Protein AF-A0A0A0D2D8-F1 (afdb_monomer_lite)

Sequence (91 aa):
LGLPKRSLVRRFKAETGLSFVQWRHHARLIRAAALLGDGASVTEAALAVGYDSISAFITRFRAGFGVTPGRFAPGPSCAANKAGRDPGSAR

Radius of gyration: 17.31 Å; chains: 1; bounding box: 38×38×52 Å

Foldseek 3Di:
DDDDPVVCQVVVCVVPVDGPVVVLLLVLLVQLLVCLQVQDDLVCSCVVSPHPDSVVSQVSNCVNPVDGSVVSRDPRPVDDPPDDPDPDDDD

InterPro domains:
  IPR009057 Homedomain-like superfamily [SSF46689] (28-73)
  IPR018060 AraC-like, DNA binding HTH domain [PF12833] (1-72)
  IPR018060 AraC-like, DNA binding HTH domain [PS01124] (1-75)
  IPR018060 AraC-like, DNA binding HTH domain [SM00342] (1-73)
  IPR018062 HTH domain AraC-type, conserved site [PS00041] (28-69)
  IPR020449 Transcription regulator HTH, AraC- type, HTH domain [PR00032] (42-57)
  IPR020449 Transcription regulator HTH, AraC- type, HTH domain [PR00032] (57-73)

Secondary structure (DSSP, 8-state):
----HHHHHHHHHHHHSS-HHHHHHHHHHHHHHHHHHTT--HHHHHHHTT-S-HHHHHHHHHHHHSS-HHHHSPTT-S----S--------

Organism: NCBI:txid1398085

Structure (mmCIF, N/CA/C/O backbone):
data_AF-A0A0A0D2D8-F1
#
_entry.id   AF-A0A0A0D2D8-F1
#
loop_
_atom_site.group_PDB
_atom_site.id
_atom_site.type_symbol
_atom_site.label_atom_id
_atom_site.label_alt_id
_atom_site.label_comp_id
_atom_site.label_asym_id
_atom_site.label_entity_id
_atom_site.label_seq_id
_atom_site.pdbx_PDB_ins_code
_atom_site.Cartn_x
_atom_site.Cartn_y
_atom_site.Cartn_z
_atom_site.occupancy
_atom_site.B_iso_or_equiv
_atom_site.auth_seq_id
_atom_site.auth_comp_id
_atom_site.auth_asym_id
_atom_site.auth_atom_id
_atom_site.pdbx_PDB_model_num
ATOM 1 N N . LEU A 1 1 ? 4.613 -14.650 -23.070 1.00 53.19 1 LEU A N 1
ATOM 2 C CA . LEU A 1 1 ? 5.276 -13.337 -23.273 1.00 53.19 1 LEU A CA 1
ATOM 3 C C . LEU A 1 1 ? 6.787 -13.524 -23.115 1.00 53.19 1 LEU A C 1
ATOM 5 O O . LEU A 1 1 ? 7.258 -13.650 -21.994 1.00 53.19 1 LEU A O 1
ATOM 9 N N . GLY A 1 2 ? 7.529 -13.656 -24.218 1.00 59.22 2 GLY A N 1
ATOM 10 C CA . GLY A 1 2 ? 8.946 -14.056 -24.225 1.00 59.22 2 GLY A CA 1
ATOM 11 C C . GLY A 1 2 ? 9.914 -12.897 -24.474 1.00 59.22 2 GLY A C 1
ATOM 12 O O . GLY A 1 2 ? 10.602 -12.891 -25.487 1.00 59.22 2 GLY A O 1
ATOM 13 N N . LEU A 1 3 ? 9.959 -11.900 -23.585 1.00 68.25 3 LEU A N 1
ATOM 14 C CA . LEU A 1 3 ? 10.968 -10.834 -23.645 1.00 68.25 3 LEU A CA 1
ATOM 15 C C . LEU A 1 3 ? 12.052 -11.066 -22.581 1.00 68.25 3 LEU A C 1
ATOM 17 O O . LEU A 1 3 ? 11.718 -11.328 -21.424 1.00 68.25 3 LEU A O 1
ATOM 21 N N . PRO A 1 4 ? 13.348 -10.917 -22.916 1.00 78.00 4 PRO A N 1
ATOM 22 C CA . PRO A 1 4 ? 14.408 -10.974 -21.917 1.00 78.00 4 PRO A CA 1
ATOM 23 C C . PRO A 1 4 ? 14.237 -9.833 -20.898 1.00 78.00 4 PRO A C 1
ATOM 25 O O . PRO A 1 4 ? 13.928 -8.699 -21.273 1.00 78.00 4 PRO A O 1
ATOM 28 N N . LYS A 1 5 ? 14.470 -10.115 -19.603 1.00 68.81 5 LYS A N 1
ATOM 29 C CA . LYS A 1 5 ? 14.241 -9.191 -18.463 1.00 68.81 5 LYS A CA 1
ATOM 30 C C . LYS A 1 5 ? 14.727 -7.753 -18.712 1.00 68.81 5 LYS A C 1
ATOM 32 O O . LYS A 1 5 ? 14.033 -6.805 -18.360 1.00 68.81 5 LYS A O 1
ATOM 37 N N . ARG A 1 6 ? 15.893 -7.576 -19.347 1.00 74.44 6 ARG A N 1
ATOM 38 C CA . ARG A 1 6 ? 16.477 -6.255 -19.659 1.00 74.44 6 ARG A CA 1
ATOM 39 C C . ARG A 1 6 ? 15.642 -5.448 -20.662 1.00 74.44 6 ARG A C 1
ATOM 41 O O . ARG A 1 6 ? 15.457 -4.249 -20.472 1.00 74.44 6 ARG A O 1
ATOM 48 N N . SER A 1 7 ? 15.109 -6.102 -21.694 1.00 73.00 7 SER A N 1
ATOM 49 C CA . SER A 1 7 ? 14.248 -5.464 -22.698 1.00 73.00 7 SER A CA 1
ATOM 50 C C . SER A 1 7 ? 12.889 -5.093 -22.116 1.00 73.00 7 SER A C 1
ATOM 52 O O . SER A 1 7 ? 12.372 -4.023 -22.430 1.00 73.00 7 SER A O 1
ATOM 54 N N . LEU A 1 8 ? 12.354 -5.931 -21.222 1.00 69.38 8 LEU A N 1
ATOM 55 C CA . LEU A 1 8 ? 11.104 -5.654 -20.519 1.00 69.38 8 LEU A CA 1
ATOM 56 C C . LEU A 1 8 ? 11.237 -4.434 -19.600 1.00 69.38 8 LEU A C 1
ATOM 58 O O . LEU A 1 8 ? 10.425 -3.528 -19.695 1.00 69.38 8 LEU A O 1
ATOM 62 N N . VAL A 1 9 ? 12.285 -4.353 -18.774 1.00 75.94 9 VAL A N 1
ATOM 63 C CA . VAL A 1 9 ? 12.498 -3.205 -17.870 1.00 75.94 9 VAL A CA 1
ATOM 64 C C . VAL A 1 9 ? 12.678 -1.895 -18.643 1.00 75.94 9 VAL A C 1
ATOM 66 O O . VAL A 1 9 ? 12.130 -0.870 -18.241 1.00 75.94 9 VAL A O 1
ATOM 69 N N . ARG A 1 10 ? 13.412 -1.917 -19.764 1.00 73.38 10 ARG A N 1
ATOM 70 C CA . ARG A 1 10 ? 13.633 -0.719 -20.587 1.00 73.38 10 ARG A CA 1
ATOM 71 C C . ARG A 1 10 ? 12.355 -0.250 -21.279 1.00 73.38 10 ARG A C 1
ATOM 73 O O . ARG A 1 10 ? 12.066 0.939 -21.221 1.00 73.38 10 ARG A O 1
ATOM 80 N N . ARG A 1 11 ? 11.595 -1.159 -21.904 1.00 73.50 11 ARG A N 1
ATOM 81 C CA . ARG A 1 11 ? 10.302 -0.810 -22.522 1.00 73.50 11 ARG A CA 1
ATOM 82 C C . ARG A 1 11 ? 9.289 -0.356 -21.486 1.00 73.50 11 ARG A C 1
ATOM 84 O O . ARG A 1 11 ? 8.672 0.677 -21.675 1.00 73.50 11 ARG A O 1
ATOM 91 N N . PHE A 1 12 ? 9.207 -1.055 -20.359 1.00 73.44 12 PHE A N 1
ATOM 92 C CA . PHE A 1 12 ? 8.306 -0.693 -19.273 1.00 73.44 12 PHE A CA 1
ATOM 93 C C . PHE A 1 12 ? 8.568 0.733 -18.779 1.00 73.44 12 PHE A C 1
ATOM 95 O O . PHE A 1 12 ? 7.644 1.537 -18.688 1.00 73.44 12 PHE A O 1
ATOM 102 N N . LYS A 1 13 ? 9.841 1.077 -18.542 1.00 75.94 13 LYS A N 1
ATOM 103 C CA . LYS A 1 13 ? 10.238 2.437 -18.168 1.00 75.94 13 LYS A CA 1
ATOM 104 C C . LYS A 1 13 ? 9.978 3.454 -19.285 1.00 75.94 13 LYS A C 1
ATOM 106 O O . LYS A 1 13 ? 9.612 4.579 -18.978 1.00 75.94 13 LYS A O 1
ATOM 111 N N . ALA A 1 14 ? 10.161 3.080 -20.551 1.00 74.25 14 ALA A N 1
ATOM 112 C CA . ALA A 1 14 ? 9.880 3.959 -21.686 1.00 74.25 14 ALA A CA 1
ATOM 113 C C . ALA A 1 14 ? 8.376 4.247 -21.857 1.00 74.25 14 ALA A C 1
ATOM 115 O O . ALA A 1 14 ? 8.018 5.351 -22.242 1.00 74.25 14 ALA A O 1
ATOM 116 N N . GLU A 1 15 ? 7.510 3.282 -21.543 1.00 73.38 15 GLU A N 1
ATOM 117 C CA . GLU A 1 15 ? 6.055 3.397 -21.710 1.00 73.38 15 GLU A CA 1
ATOM 118 C C . GLU A 1 15 ? 5.358 4.023 -20.490 1.00 73.38 15 GLU A C 1
ATOM 120 O O . GLU A 1 15 ? 4.414 4.787 -20.654 1.00 73.38 15 GLU A O 1
ATOM 125 N N . THR A 1 16 ? 5.815 3.738 -19.263 1.00 73.56 16 THR A N 1
ATOM 126 C CA . THR A 1 16 ? 5.180 4.250 -18.025 1.00 73.56 16 THR A CA 1
ATOM 127 C C . THR A 1 16 ? 5.968 5.349 -17.317 1.00 73.56 16 THR A C 1
ATOM 129 O O . THR A 1 16 ? 5.475 5.925 -16.351 1.00 73.56 16 THR A O 1
ATOM 132 N N . GLY A 1 17 ? 7.214 5.618 -17.719 1.00 76.25 17 GLY A N 1
ATOM 133 C CA . GLY A 1 17 ? 8.110 6.560 -17.033 1.00 76.25 17 GLY A CA 1
ATOM 134 C C . GLY A 1 17 ? 8.612 6.083 -15.660 1.00 76.25 17 GLY A C 1
ATOM 135 O O . GLY A 1 17 ? 9.514 6.694 -15.087 1.00 76.25 17 GLY A O 1
ATOM 136 N N . LEU A 1 18 ? 8.083 4.971 -15.137 1.00 75.94 18 LEU A N 1
ATOM 137 C CA . LEU A 1 18 ? 8.397 4.422 -13.819 1.00 75.94 18 LEU A CA 1
ATOM 138 C C . LEU A 1 18 ? 9.294 3.188 -13.924 1.00 75.94 18 LEU A C 1
ATOM 140 O O . LEU A 1 18 ? 9.218 2.394 -14.862 1.00 75.94 18 LEU A O 1
ATOM 144 N N . SER A 1 19 ? 10.132 2.971 -12.909 1.00 82.25 19 SER A N 1
ATOM 145 C CA . SER A 1 19 ? 10.724 1.644 -12.726 1.00 82.25 19 SER A CA 1
ATOM 146 C C . SER A 1 19 ? 9.635 0.620 -12.390 1.00 82.25 19 SER A C 1
ATOM 148 O O . SER A 1 19 ? 8.634 0.939 -11.748 1.00 82.25 19 SER A O 1
ATOM 150 N N . PHE A 1 20 ? 9.862 -0.642 -12.756 1.00 77.38 20 PHE A N 1
ATOM 151 C CA . PHE A 1 20 ? 8.930 -1.734 -12.457 1.00 77.38 20 PHE A CA 1
ATOM 152 C C . PHE A 1 20 ? 8.603 -1.849 -10.958 1.00 77.38 20 PHE A C 1
ATOM 154 O O . PHE A 1 20 ? 7.470 -2.128 -10.576 1.00 77.38 20 PHE A O 1
ATOM 161 N N . VAL A 1 21 ? 9.590 -1.584 -10.096 1.00 83.94 21 VAL A N 1
ATOM 162 C CA . VAL A 1 21 ? 9.420 -1.594 -8.637 1.00 83.94 21 VAL A CA 1
ATOM 163 C C . VAL A 1 21 ? 8.491 -0.465 -8.190 1.00 83.94 21 VAL A C 1
ATOM 165 O O . VAL A 1 21 ? 7.541 -0.717 -7.453 1.00 83.94 21 VAL A O 1
ATOM 168 N N . GLN A 1 22 ? 8.712 0.763 -8.670 1.00 83.62 22 GLN A N 1
ATOM 169 C CA . GLN A 1 22 ? 7.842 1.905 -8.365 1.00 83.62 22 GLN A CA 1
ATOM 170 C C . GLN A 1 22 ? 6.415 1.674 -8.856 1.00 83.62 22 GLN A C 1
ATOM 172 O O . GLN A 1 22 ? 5.470 1.898 -8.103 1.00 83.62 22 GLN A O 1
ATOM 177 N N . TRP A 1 23 ? 6.255 1.165 -10.079 1.00 86.62 23 TRP A N 1
ATOM 178 C CA . TRP A 1 23 ? 4.941 0.814 -10.603 1.00 86.62 23 TRP A CA 1
ATOM 179 C C . TRP A 1 23 ? 4.256 -0.255 -9.753 1.00 86.62 23 TRP A C 1
ATOM 181 O O . TRP A 1 23 ? 3.098 -0.090 -9.387 1.00 86.62 23 TRP A O 1
ATOM 191 N N . ARG A 1 24 ? 4.971 -1.316 -9.358 1.00 88.75 24 ARG A N 1
ATOM 192 C CA . ARG A 1 24 ? 4.410 -2.358 -8.489 1.00 88.75 24 ARG A CA 1
ATOM 193 C C . ARG A 1 24 ? 3.974 -1.786 -7.140 1.00 88.75 24 ARG A C 1
ATOM 195 O O . ARG A 1 24 ? 2.928 -2.179 -6.632 1.00 88.75 24 ARG A O 1
ATOM 202 N N . HIS A 1 25 ? 4.740 -0.862 -6.558 1.00 89.12 25 HIS A N 1
ATOM 203 C CA . HIS A 1 25 ? 4.314 -0.160 -5.345 1.00 89.12 25 HIS A CA 1
ATOM 204 C C . HIS A 1 25 ? 3.032 0.639 -5.579 1.00 89.12 25 HIS A C 1
ATOM 206 O O . HIS A 1 25 ? 2.105 0.536 -4.782 1.00 89.12 25 HIS A O 1
ATOM 212 N N . HIS A 1 26 ? 2.952 1.376 -6.683 1.00 88.75 26 HIS A N 1
ATOM 213 C CA . HIS A 1 26 ? 1.772 2.161 -7.027 1.00 88.75 26 HIS A CA 1
ATOM 214 C C . HIS A 1 26 ? 0.534 1.273 -7.247 1.00 88.75 26 HIS A C 1
ATOM 216 O O . HIS A 1 26 ? -0.519 1.519 -6.666 1.00 88.75 26 HIS A O 1
ATOM 222 N N . ALA A 1 27 ? 0.680 0.166 -7.979 1.00 90.75 27 ALA A N 1
ATOM 223 C CA . ALA A 1 27 ? -0.386 -0.807 -8.208 1.00 90.75 27 ALA A CA 1
ATOM 224 C C . ALA A 1 27 ? -0.899 -1.438 -6.900 1.00 90.75 27 ALA A C 1
ATOM 226 O O . ALA A 1 27 ? -2.106 -1.593 -6.713 1.00 90.75 27 ALA A O 1
ATOM 227 N N . ARG A 1 28 ? 0.003 -1.757 -5.959 1.00 93.38 28 ARG A N 1
ATOM 228 C CA . ARG A 1 28 ? -0.376 -2.248 -4.622 1.00 93.38 28 ARG A CA 1
ATOM 229 C C . ARG A 1 28 ? -1.194 -1.214 -3.852 1.00 93.38 28 ARG A C 1
ATOM 231 O O . ARG A 1 28 ? -2.185 -1.571 -3.229 1.00 93.38 28 ARG A O 1
ATOM 238 N N . LEU A 1 29 ? -0.804 0.056 -3.911 1.00 92.94 29 LEU A N 1
ATOM 239 C CA . LEU A 1 29 ? -1.525 1.135 -3.240 1.00 92.94 29 LEU A CA 1
ATOM 240 C C . LEU A 1 29 ? -2.924 1.354 -3.837 1.00 92.94 29 LEU A C 1
ATOM 242 O O . LEU A 1 29 ? -3.879 1.487 -3.077 1.00 92.94 29 LEU A O 1
ATOM 246 N N . ILE A 1 30 ? -3.071 1.291 -5.165 1.00 94.12 30 ILE A N 1
ATOM 247 C CA . ILE A 1 30 ? -4.382 1.340 -5.838 1.00 94.12 30 ILE A CA 1
ATOM 248 C C . ILE A 1 30 ? -5.276 0.185 -5.377 1.00 94.12 30 ILE A C 1
ATOM 250 O O . ILE A 1 30 ? -6.437 0.401 -5.034 1.00 94.12 30 ILE A O 1
ATOM 254 N N . ARG A 1 31 ? -4.738 -1.040 -5.306 1.00 95.44 31 ARG A N 1
ATOM 255 C CA . ARG A 1 31 ? -5.504 -2.192 -4.808 1.00 95.44 31 ARG A CA 1
ATOM 256 C C . ARG A 1 31 ? -5.940 -2.001 -3.356 1.00 95.44 31 ARG A C 1
ATOM 258 O O . ARG A 1 31 ? -7.070 -2.343 -3.025 1.00 95.44 31 ARG A O 1
ATOM 265 N N . ALA A 1 32 ? -5.074 -1.448 -2.509 1.00 94.19 32 ALA A N 1
ATOM 266 C CA . ALA A 1 32 ? -5.416 -1.174 -1.119 1.00 94.19 32 ALA A CA 1
ATOM 267 C C . ALA A 1 32 ? -6.531 -0.125 -1.007 1.00 94.19 32 ALA A C 1
ATOM 269 O O . ALA A 1 32 ? -7.445 -0.301 -0.214 1.00 94.19 32 ALA A O 1
ATOM 270 N N . ALA A 1 33 ? -6.488 0.930 -1.826 1.00 93.38 33 ALA A N 1
ATOM 271 C CA . ALA A 1 33 ? -7.543 1.938 -1.876 1.00 93.38 33 ALA A CA 1
ATOM 272 C C . ALA A 1 33 ? -8.896 1.327 -2.277 1.00 93.38 33 ALA A C 1
ATOM 274 O O . ALA A 1 33 ? -9.894 1.603 -1.623 1.00 93.38 33 ALA A O 1
ATOM 275 N N . ALA A 1 34 ? -8.927 0.442 -3.278 1.00 93.69 34 ALA A N 1
ATOM 276 C CA . ALA A 1 34 ? -10.156 -0.264 -3.650 1.00 93.69 34 ALA A CA 1
ATOM 277 C C . ALA A 1 34 ? -10.734 -1.073 -2.473 1.00 93.69 34 ALA A C 1
ATOM 279 O O . ALA A 1 34 ? -11.902 -0.917 -2.145 1.00 93.69 34 ALA A O 1
ATOM 280 N N . LEU A 1 35 ? -9.895 -1.847 -1.774 1.00 92.31 35 LEU A N 1
ATOM 281 C CA . LEU A 1 35 ? -10.319 -2.626 -0.602 1.00 92.31 35 LEU A CA 1
ATOM 282 C C . LEU A 1 35 ? -10.875 -1.744 0.523 1.00 92.31 35 LEU A C 1
ATOM 284 O O . LEU A 1 35 ? -11.877 -2.092 1.139 1.00 92.31 35 LEU A O 1
ATOM 288 N N . LEU A 1 36 ? -10.239 -0.599 0.783 1.00 92.19 36 LEU A N 1
ATOM 289 C CA . LEU A 1 36 ? -10.735 0.367 1.764 1.00 92.19 36 LEU A CA 1
ATOM 290 C C . LEU A 1 36 ? -12.087 0.949 1.333 1.00 92.19 36 LEU A C 1
ATOM 292 O O . LEU A 1 36 ? -12.965 1.100 2.173 1.00 92.19 36 LEU A O 1
ATOM 296 N N . GLY A 1 37 ? -12.269 1.244 0.043 1.00 89.69 37 GLY A N 1
ATOM 297 C CA . GLY A 1 37 ? -13.549 1.693 -0.517 1.00 89.69 37 GLY A CA 1
ATOM 298 C C . GLY A 1 37 ? -14.665 0.653 -0.382 1.00 89.69 37 GLY A C 1
ATOM 299 O O . GLY A 1 37 ? -15.806 1.021 -0.116 1.00 89.69 37 GLY A O 1
ATOM 300 N N . ASP A 1 38 ? -14.314 -0.631 -0.466 1.00 90.38 38 ASP A N 1
ATOM 301 C CA . ASP A 1 38 ? -15.225 -1.764 -0.258 1.00 90.38 38 ASP A CA 1
ATOM 302 C C . ASP A 1 38 ? -15.536 -2.025 1.235 1.00 90.38 38 ASP A C 1
ATOM 304 O O . ASP A 1 38 ? -16.309 -2.924 1.563 1.00 90.38 38 ASP A O 1
ATOM 308 N N . GLY A 1 39 ? -14.955 -1.242 2.153 1.00 89.12 39 GLY A N 1
ATOM 309 C CA . GLY A 1 39 ? -15.199 -1.330 3.595 1.00 89.12 39 GLY A CA 1
ATOM 310 C C . GLY A 1 39 ? -14.226 -2.221 4.370 1.00 89.12 39 GLY A C 1
ATOM 311 O O . GLY A 1 39 ? -14.434 -2.434 5.563 1.00 89.12 39 GLY A O 1
ATOM 312 N N . ALA A 1 40 ? -13.157 -2.724 3.743 1.00 90.25 40 ALA A N 1
ATOM 313 C CA . ALA A 1 40 ? -12.124 -3.465 4.465 1.00 90.25 40 ALA A CA 1
ATOM 314 C C . ALA A 1 40 ? -11.423 -2.571 5.499 1.00 90.25 40 ALA A C 1
ATOM 316 O O . ALA A 1 40 ? -11.205 -1.374 5.282 1.00 90.25 40 ALA A O 1
ATOM 317 N N . SER A 1 41 ? -10.994 -3.163 6.613 1.00 92.25 41 SER A N 1
ATOM 318 C CA . SER A 1 41 ? -10.181 -2.448 7.593 1.00 92.25 41 SER A CA 1
ATOM 319 C C . SER A 1 41 ? -8.797 -2.101 7.031 1.00 92.25 41 SER A C 1
ATOM 321 O O . SER A 1 41 ? -8.266 -2.753 6.128 1.00 92.25 41 SER A O 1
ATOM 323 N N . VAL A 1 42 ? -8.153 -1.087 7.621 1.00 91.50 42 VAL A N 1
ATOM 324 C CA . VAL A 1 42 ? -6.776 -0.692 7.270 1.00 91.50 42 VAL A CA 1
ATOM 325 C C . VAL A 1 42 ? -5.800 -1.867 7.399 1.00 91.50 42 VAL A C 1
ATOM 327 O O . VAL A 1 42 ? -4.896 -2.009 6.575 1.00 91.50 42 VAL A O 1
ATOM 330 N N . THR A 1 43 ? -6.001 -2.722 8.403 1.00 93.25 43 THR A N 1
ATOM 331 C CA . THR A 1 43 ? -5.191 -3.921 8.640 1.00 93.25 43 THR A CA 1
ATOM 332 C C . THR A 1 43 ? -5.377 -4.953 7.531 1.00 93.25 43 THR A C 1
ATOM 334 O O . THR A 1 43 ? -4.392 -5.412 6.956 1.00 93.25 43 THR A O 1
ATOM 337 N N . GLU A 1 44 ? -6.623 -5.283 7.182 1.00 92.50 44 GLU A N 1
ATOM 338 C CA . GLU A 1 44 ? -6.927 -6.246 6.116 1.00 92.50 44 GLU A CA 1
ATOM 339 C C . GLU A 1 44 ? -6.409 -5.762 4.762 1.00 92.50 44 GLU A C 1
ATOM 341 O O . GLU A 1 44 ? -5.772 -6.528 4.040 1.00 92.50 44 GLU A O 1
ATOM 346 N N . ALA A 1 45 ? -6.600 -4.479 4.441 1.00 94.56 45 ALA A N 1
ATOM 347 C CA . ALA A 1 45 ? -6.091 -3.893 3.207 1.00 94.56 45 ALA A CA 1
ATOM 348 C C . ALA A 1 45 ? -4.556 -3.985 3.121 1.00 94.56 45 ALA A C 1
ATOM 350 O O . ALA A 1 45 ? -4.025 -4.366 2.076 1.00 94.56 45 ALA A O 1
ATOM 351 N N . ALA A 1 46 ? -3.838 -3.691 4.213 1.00 94.50 46 ALA A N 1
ATOM 352 C CA . ALA A 1 46 ? -2.377 -3.769 4.266 1.00 94.50 46 ALA A CA 1
ATOM 353 C C . ALA A 1 46 ? -1.858 -5.204 4.061 1.00 94.50 46 ALA A C 1
ATOM 355 O O . ALA A 1 46 ? -0.939 -5.423 3.264 1.00 94.50 46 ALA A O 1
ATOM 356 N N . LEU A 1 47 ? -2.472 -6.181 4.731 1.00 94.81 47 LEU A N 1
ATOM 357 C CA . LEU A 1 47 ? -2.104 -7.592 4.607 1.00 94.81 47 LEU A CA 1
ATOM 358 C C . LEU A 1 47 ? -2.438 -8.140 3.214 1.00 94.81 47 LEU A C 1
ATOM 360 O O . LEU A 1 47 ? -1.601 -8.792 2.593 1.00 94.81 47 LEU A O 1
ATOM 364 N N . ALA A 1 48 ? -3.610 -7.802 2.668 1.00 93.50 48 ALA A N 1
ATOM 365 C CA . ALA A 1 48 ? -4.054 -8.255 1.350 1.00 93.50 48 ALA A CA 1
ATOM 366 C C . ALA A 1 48 ? -3.154 -7.754 0.212 1.00 93.50 48 ALA A C 1
ATOM 368 O O . ALA A 1 48 ? -2.959 -8.448 -0.787 1.00 93.50 48 ALA A O 1
ATOM 369 N N . VAL A 1 49 ? -2.570 -6.560 0.354 1.00 94.44 49 VAL A N 1
ATOM 370 C CA . VAL A 1 49 ? -1.588 -6.057 -0.615 1.00 94.44 49 VAL A CA 1
ATOM 371 C C . VAL A 1 49 ? -0.157 -6.484 -0.292 1.00 94.44 49 VAL A C 1
ATOM 373 O O . VAL A 1 49 ? 0.740 -6.192 -1.082 1.00 94.44 49 VAL A O 1
ATOM 376 N N . GLY A 1 50 ? 0.066 -7.230 0.795 1.00 92.94 50 GLY A N 1
ATOM 377 C CA . GLY A 1 50 ? 1.326 -7.868 1.186 1.00 92.94 50 GLY A CA 1
ATOM 378 C C . GLY A 1 50 ? 2.347 -6.917 1.813 1.00 92.94 50 GLY A C 1
ATOM 379 O O . GLY A 1 50 ? 3.518 -6.937 1.423 1.00 92.94 50 GLY A O 1
ATOM 380 N N . TYR A 1 51 ? 1.890 -6.034 2.700 1.00 92.69 51 TYR A N 1
ATOM 381 C CA . TYR A 1 51 ? 2.753 -5.306 3.626 1.00 92.69 51 TYR A CA 1
ATOM 382 C C . TYR A 1 51 ? 2.825 -6.053 4.959 1.00 92.69 51 TYR A C 1
ATOM 384 O O . TYR A 1 51 ? 1.796 -6.307 5.573 1.00 92.69 51 TYR A O 1
ATOM 392 N N . ASP A 1 52 ? 4.041 -6.307 5.440 1.00 88.31 52 ASP A N 1
ATOM 393 C CA . ASP A 1 52 ? 4.269 -6.960 6.739 1.00 88.31 52 ASP A CA 1
ATOM 394 C C . ASP A 1 52 ? 4.100 -5.994 7.924 1.00 88.31 52 ASP A C 1
ATOM 396 O O . ASP A 1 52 ? 3.963 -6.403 9.073 1.00 88.31 52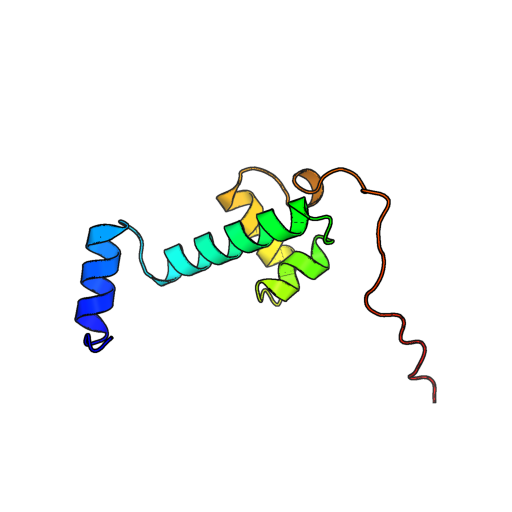 ASP A O 1
ATOM 400 N N . SER A 1 53 ? 4.110 -4.685 7.652 1.00 93.75 53 SER A N 1
ATOM 401 C CA . SER A 1 53 ? 3.950 -3.635 8.656 1.00 93.75 53 SER A CA 1
ATOM 402 C C . SER A 1 53 ? 2.879 -2.632 8.243 1.00 93.75 53 SER A C 1
ATOM 404 O O . SER A 1 53 ? 2.986 -1.969 7.204 1.00 93.75 53 SER A O 1
ATOM 406 N N . ILE A 1 54 ? 1.884 -2.458 9.117 1.00 92.81 54 ILE A N 1
ATOM 407 C CA . ILE A 1 54 ? 0.804 -1.475 8.956 1.00 92.81 54 ILE A CA 1
ATOM 408 C C . ILE A 1 54 ? 1.375 -0.049 8.922 1.00 92.81 54 ILE A C 1
ATOM 410 O O . ILE A 1 54 ? 0.977 0.757 8.085 1.00 92.81 54 ILE A O 1
ATOM 414 N N . SER A 1 55 ? 2.364 0.269 9.762 1.00 93.50 55 SER A N 1
ATOM 415 C CA . SER A 1 55 ? 2.997 1.597 9.791 1.00 93.50 55 SER A CA 1
ATOM 416 C C . SER A 1 55 ? 3.734 1.922 8.485 1.00 93.50 55 SER A C 1
ATOM 418 O O . SER A 1 55 ? 3.650 3.046 7.974 1.00 93.50 55 SER A O 1
ATOM 420 N N . ALA A 1 56 ? 4.416 0.931 7.897 1.00 93.12 56 ALA A N 1
ATOM 421 C CA . ALA A 1 56 ? 5.059 1.077 6.590 1.00 93.12 56 ALA A CA 1
ATOM 422 C C . ALA A 1 56 ? 4.026 1.276 5.468 1.00 93.12 56 ALA A C 1
ATOM 424 O O . ALA A 1 56 ? 4.223 2.114 4.581 1.00 93.12 56 ALA A O 1
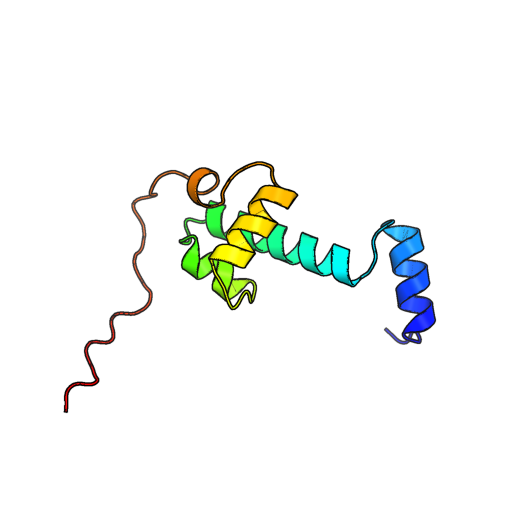ATOM 425 N N . PHE A 1 57 ? 2.906 0.551 5.536 1.00 94.12 57 PHE A N 1
ATOM 426 C CA . PHE A 1 57 ? 1.778 0.728 4.629 1.00 94.12 57 PHE A CA 1
ATOM 427 C C . PHE A 1 57 ? 1.181 2.136 4.732 1.00 94.12 57 PHE A C 1
ATOM 429 O O . PHE A 1 57 ? 1.111 2.823 3.718 1.00 94.12 57 PHE A O 1
ATOM 436 N N . ILE A 1 58 ? 0.836 2.612 5.935 1.00 94.12 58 ILE A N 1
ATOM 437 C CA . ILE A 1 58 ? 0.257 3.950 6.156 1.00 94.12 58 ILE A CA 1
ATOM 438 C C . ILE A 1 58 ? 1.175 5.040 5.599 1.00 94.12 58 ILE A C 1
ATOM 440 O O . ILE A 1 58 ? 0.711 5.958 4.922 1.00 94.12 58 ILE A O 1
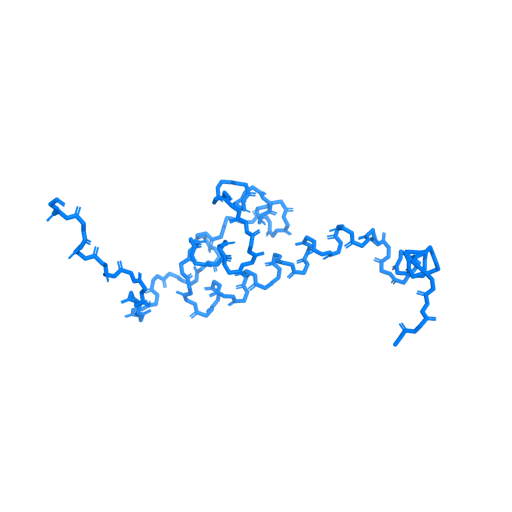ATOM 444 N N . THR A 1 59 ? 2.483 4.923 5.837 1.00 94.56 59 THR A N 1
ATOM 445 C CA . THR A 1 59 ? 3.475 5.882 5.333 1.00 94.56 59 THR A CA 1
ATOM 446 C C . THR A 1 59 ? 3.480 5.927 3.805 1.00 94.56 59 THR A C 1
ATOM 448 O O . THR A 1 59 ? 3.428 7.006 3.215 1.00 94.56 59 THR A O 1
ATOM 451 N N . ARG A 1 60 ? 3.491 4.758 3.149 1.00 92.38 60 ARG A N 1
ATOM 452 C CA . ARG A 1 60 ? 3.465 4.647 1.681 1.00 92.38 60 ARG A CA 1
ATOM 453 C C . ARG A 1 60 ? 2.135 5.090 1.084 1.00 92.38 60 ARG A C 1
ATOM 455 O O . ARG A 1 60 ? 2.141 5.767 0.062 1.00 92.38 60 ARG A O 1
ATOM 462 N N . PHE A 1 61 ? 1.026 4.749 1.726 1.00 94.12 61 PHE A N 1
ATOM 463 C CA . PHE A 1 61 ? -0.310 5.142 1.305 1.00 94.12 61 PHE A CA 1
ATOM 464 C C . PHE A 1 61 ? -0.464 6.661 1.360 1.00 94.12 61 PHE A C 1
ATOM 466 O O . PHE A 1 61 ? -0.848 7.270 0.367 1.00 94.12 61 PHE A O 1
ATOM 473 N N . ARG A 1 62 ? -0.047 7.292 2.464 1.00 94.50 62 ARG A N 1
ATOM 474 C CA . ARG A 1 62 ? -0.060 8.753 2.594 1.00 94.50 62 ARG A CA 1
ATOM 475 C C . ARG A 1 62 ? 0.856 9.436 1.582 1.00 94.50 62 ARG A C 1
ATOM 477 O O . ARG A 1 62 ? 0.474 10.456 1.027 1.00 94.50 62 ARG A O 1
ATOM 484 N N . ALA A 1 63 ? 2.032 8.873 1.309 1.00 91.69 63 ALA A N 1
ATOM 485 C CA . ALA A 1 63 ? 2.924 9.402 0.277 1.00 91.69 63 ALA A CA 1
ATOM 486 C C . ALA A 1 63 ? 2.330 9.291 -1.142 1.00 91.69 63 ALA A C 1
ATOM 488 O O . ALA A 1 63 ? 2.641 10.120 -1.988 1.00 91.69 63 ALA A O 1
ATOM 489 N N . GLY A 1 64 ? 1.496 8.278 -1.406 1.00 89.06 64 GLY A N 1
ATOM 490 C CA . GLY A 1 64 ? 0.855 8.070 -2.707 1.00 89.06 64 GLY A CA 1
ATOM 491 C C . GLY A 1 64 ? -0.447 8.852 -2.911 1.00 89.06 64 GLY A C 1
ATOM 492 O O . GLY A 1 64 ? -0.673 9.363 -4.001 1.00 89.06 64 GLY A O 1
ATOM 493 N N . PHE A 1 65 ? -1.289 8.954 -1.879 1.00 90.00 65 PHE A N 1
ATOM 494 C CA . PHE A 1 65 ? -2.646 9.518 -1.964 1.00 90.00 65 PHE A CA 1
ATOM 495 C C . PHE A 1 65 ? -2.832 10.835 -1.198 1.00 90.00 65 PHE A C 1
ATOM 497 O O . PHE A 1 65 ? -3.915 11.410 -1.218 1.00 90.00 65 PHE A O 1
ATOM 504 N N . GLY A 1 66 ? -1.822 11.302 -0.460 1.00 92.75 66 GLY A N 1
ATOM 505 C CA . GLY A 1 66 ? -1.891 12.525 0.351 1.00 92.75 66 GLY A CA 1
ATOM 506 C C . GLY A 1 66 ? -2.711 12.404 1.644 1.00 92.75 66 GLY A C 1
ATOM 507 O O . GLY A 1 66 ? -2.599 13.257 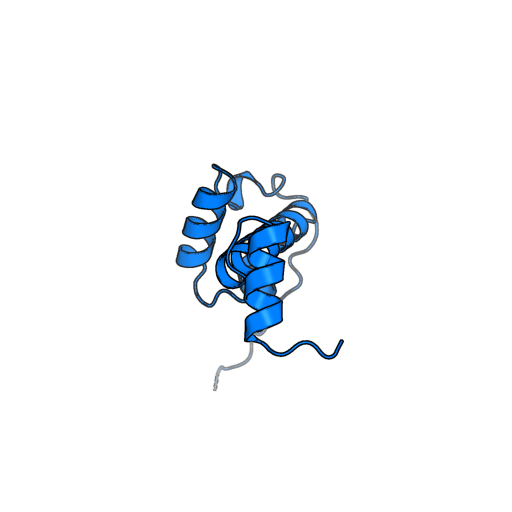2.522 1.00 92.75 66 GLY A O 1
ATOM 508 N N . VAL A 1 67 ? -3.487 11.331 1.813 1.00 92.00 67 VAL A N 1
ATOM 509 C CA . VAL A 1 67 ? -4.331 11.073 2.992 1.00 92.00 67 VAL A CA 1
ATOM 510 C C . VAL A 1 67 ? -3.987 9.740 3.648 1.00 92.00 67 VAL A C 1
ATOM 512 O O . VAL A 1 67 ? -3.398 8.855 3.031 1.00 92.00 67 VAL A O 1
ATOM 515 N N . THR A 1 68 ? -4.330 9.584 4.926 1.00 92.00 68 THR A N 1
ATOM 516 C CA . THR A 1 68 ? -4.177 8.302 5.622 1.00 92.00 68 THR A CA 1
ATOM 517 C C . THR A 1 68 ? -5.268 7.320 5.183 1.00 92.00 68 THR A C 1
ATOM 519 O O . THR A 1 68 ? -6.392 7.741 4.906 1.00 92.00 68 THR A O 1
ATOM 522 N N . PRO A 1 69 ? -4.988 6.005 5.165 1.00 89.12 69 PRO A N 1
ATOM 523 C CA . PRO A 1 69 ? -5.969 5.000 4.757 1.00 89.12 69 PRO A CA 1
ATOM 524 C C . PRO A 1 69 ? -7.217 4.991 5.653 1.00 89.12 69 PRO A C 1
A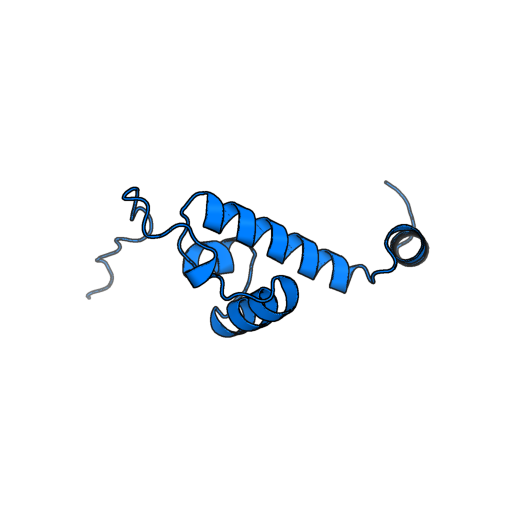TOM 526 O O . PRO A 1 69 ? -8.313 4.777 5.158 1.00 89.12 69 PRO A O 1
ATOM 529 N N . GLY A 1 70 ? -7.083 5.318 6.944 1.00 88.31 70 GLY A N 1
ATOM 530 C CA . GLY A 1 70 ? -8.232 5.443 7.851 1.00 88.31 70 GLY A CA 1
ATOM 531 C C . GLY A 1 70 ? -9.151 6.632 7.550 1.00 88.31 70 GLY A C 1
ATOM 532 O O . GLY A 1 70 ? -10.331 6.569 7.857 1.00 88.31 70 GLY A O 1
ATOM 533 N N . ARG A 1 71 ? -8.633 7.702 6.928 1.00 87.62 71 ARG A N 1
ATOM 534 C CA . ARG A 1 71 ? -9.452 8.818 6.423 1.00 87.62 71 ARG A CA 1
ATOM 535 C C . ARG A 1 71 ? -10.027 8.522 5.034 1.00 87.62 71 ARG A C 1
ATOM 537 O O . ARG A 1 71 ? -11.020 9.126 4.650 1.00 87.62 71 ARG A O 1
ATOM 544 N N . PHE A 1 72 ? -9.361 7.648 4.280 1.00 87.06 72 PHE A N 1
ATOM 545 C CA . PHE A 1 72 ? -9.791 7.211 2.954 1.00 87.06 72 PHE A CA 1
ATOM 546 C C . PHE A 1 72 ? -10.934 6.193 3.022 1.00 87.06 72 PHE A C 1
ATOM 548 O O . PHE A 1 72 ? -11.821 6.223 2.175 1.00 87.06 72 PHE A O 1
ATOM 555 N N . ALA A 1 73 ? -10.917 5.302 4.017 1.00 85.06 73 ALA A N 1
ATOM 556 C CA . ALA A 1 73 ? -12.011 4.373 4.250 1.00 85.06 73 ALA A CA 1
ATOM 557 C C . ALA A 1 73 ? -13.316 5.160 4.488 1.00 85.06 73 ALA A C 1
ATOM 559 O O . ALA A 1 73 ? -13.313 6.097 5.296 1.00 85.06 73 ALA A O 1
ATOM 560 N N . PRO A 1 74 ? -14.423 4.812 3.806 1.00 72.94 74 PRO A N 1
ATOM 561 C CA . PRO A 1 74 ? -15.722 5.366 4.141 1.00 72.94 74 PRO A CA 1
ATOM 562 C C . PRO A 1 74 ? -15.980 5.064 5.621 1.00 72.94 74 PRO A C 1
ATOM 564 O O . PRO A 1 74 ? -15.717 3.950 6.083 1.00 72.94 74 PRO A O 1
ATOM 567 N N . GLY A 1 75 ? -16.411 6.083 6.379 1.00 65.81 75 GLY A N 1
ATOM 568 C CA . GLY A 1 75 ? -16.696 5.954 7.814 1.00 65.81 75 GLY A CA 1
ATOM 569 C C . GLY A 1 75 ? -17.526 4.697 8.073 1.00 65.81 75 GLY A C 1
ATOM 570 O O . GLY A 1 75 ? -18.307 4.344 7.193 1.00 65.81 75 GLY A O 1
ATOM 571 N N . PRO A 1 76 ? -17.321 4.007 9.212 1.00 57.16 76 PRO A N 1
ATOM 572 C CA . PRO A 1 76 ? -17.610 2.585 9.388 1.00 57.16 76 PRO A CA 1
ATOM 573 C C . PRO A 1 76 ? -18.951 2.208 8.763 1.00 57.16 76 PRO A C 1
ATOM 575 O O . PRO A 1 76 ? -20.012 2.381 9.361 1.00 57.16 76 PRO A O 1
ATOM 578 N N . SER A 1 77 ? -18.885 1.716 7.525 1.00 52.66 77 SER A N 1
ATOM 579 C CA . SER A 1 77 ? -20.012 1.061 6.893 1.00 52.66 77 SER A CA 1
ATOM 580 C C . SER A 1 77 ? -20.296 -0.140 7.779 1.00 52.66 77 SER A C 1
ATOM 582 O O . SER A 1 77 ? -19.395 -0.914 8.095 1.00 52.66 77 SER A O 1
ATOM 584 N N . CYS A 1 78 ? -21.526 -0.237 8.266 1.00 44.31 78 CYS A N 1
ATOM 585 C CA . CYS A 1 78 ? -21.977 -1.124 9.339 1.00 44.31 78 CYS A CA 1
ATOM 586 C C . CYS A 1 78 ? -21.847 -2.640 9.023 1.00 44.31 78 CYS A C 1
ATOM 588 O O . CYS A 1 78 ? -22.425 -3.479 9.709 1.00 44.31 78 CYS A O 1
ATOM 590 N N . ALA A 1 79 ? -21.089 -3.036 7.999 1.00 50.06 79 ALA A N 1
ATOM 591 C CA . ALA A 1 79 ? -20.949 -4.409 7.553 1.00 50.06 79 ALA A CA 1
ATOM 592 C C . ALA A 1 79 ? -19.556 -4.992 7.857 1.00 50.06 79 ALA A C 1
ATOM 594 O O . ALA A 1 79 ? -18.550 -4.605 7.277 1.00 50.06 79 ALA A O 1
ATOM 595 N N . ALA A 1 80 ? -19.578 -6.037 8.689 1.00 51.34 80 ALA A N 1
ATOM 596 C CA . ALA A 1 80 ? -18.685 -7.195 8.644 1.00 51.34 80 ALA A CA 1
ATOM 597 C C . ALA A 1 80 ? -17.269 -7.070 9.239 1.00 51.34 80 ALA A C 1
ATOM 599 O O . ALA A 1 80 ? -16.261 -7.240 8.564 1.00 51.34 80 ALA A O 1
ATOM 600 N N . ASN A 1 81 ? -17.214 -7.056 10.573 1.00 53.72 81 ASN A N 1
ATOM 601 C CA . ASN A 1 81 ? -16.222 -7.864 11.284 1.00 53.72 81 ASN A CA 1
ATOM 602 C C . ASN A 1 81 ? -16.475 -9.358 10.970 1.00 53.72 81 ASN A C 1
ATOM 604 O O . ASN A 1 81 ? -17.290 -10.010 11.625 1.00 53.72 81 ASN A O 1
ATOM 608 N N . LYS A 1 82 ? -15.827 -9.889 9.929 1.00 53.59 82 LYS A N 1
ATOM 609 C CA . LYS A 1 82 ? -15.704 -11.333 9.676 1.00 53.59 82 LYS A CA 1
ATOM 610 C C . LYS A 1 82 ? -14.283 -11.672 9.222 1.00 53.59 82 LYS A C 1
ATOM 612 O O . LYS A 1 82 ? -14.079 -12.092 8.090 1.00 53.59 82 LYS A O 1
ATOM 617 N N . ALA A 1 83 ? -13.316 -11.559 10.125 1.00 50.16 83 ALA A N 1
ATOM 618 C CA . ALA A 1 83 ? -12.070 -12.317 10.041 1.00 50.16 83 ALA A CA 1
ATOM 619 C C . ALA A 1 83 ? -11.425 -12.409 11.432 1.00 50.16 83 ALA A C 1
ATOM 621 O O . ALA A 1 83 ? -10.946 -11.417 11.967 1.00 50.16 83 ALA A O 1
ATOM 622 N N . GLY A 1 84 ? -11.406 -13.613 12.015 1.00 46.94 84 GLY A N 1
ATOM 623 C CA . GLY A 1 84 ? -10.454 -13.945 13.080 1.00 46.94 84 GLY A CA 1
ATOM 624 C C . GLY A 1 84 ? -10.967 -13.918 14.518 1.00 46.94 84 GLY A C 1
ATOM 625 O O . GLY A 1 84 ? -10.266 -13.464 15.415 1.00 46.94 84 GLY A O 1
ATOM 626 N N . ARG A 1 85 ? -12.154 -14.479 14.768 1.00 46.62 85 ARG A N 1
ATOM 627 C CA . ARG A 1 85 ? -12.365 -15.231 16.011 1.00 46.62 85 ARG A CA 1
ATOM 628 C C . ARG A 1 85 ? -11.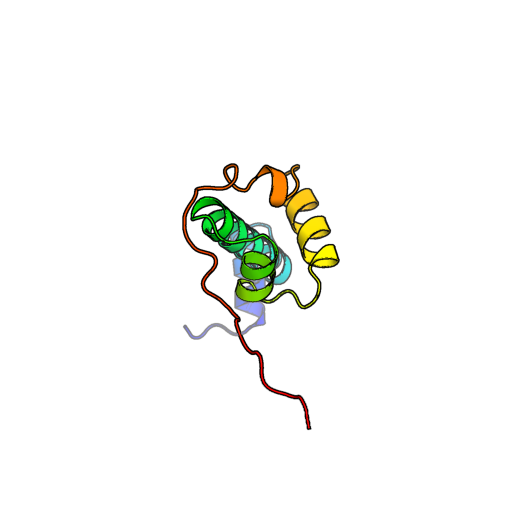483 -16.480 15.929 1.00 46.62 85 ARG A C 1
ATOM 630 O O . ARG A 1 85 ? -11.807 -17.374 15.157 1.00 46.62 85 ARG A O 1
ATOM 637 N N . ASP A 1 86 ? -10.435 -16.539 16.741 1.00 43.59 86 ASP A N 1
ATOM 638 C CA . ASP A 1 86 ? -9.853 -17.803 17.194 1.00 43.59 86 ASP A CA 1
ATOM 639 C C . ASP A 1 86 ? -9.621 -17.716 18.717 1.00 43.59 86 ASP A C 1
ATOM 641 O O . ASP A 1 86 ? -8.671 -17.072 19.165 1.00 43.59 86 ASP A O 1
ATOM 645 N N . PRO A 1 87 ? -10.532 -18.245 19.557 1.00 48.88 87 PRO A N 1
ATOM 646 C CA . PRO A 1 87 ? -10.308 -18.421 20.979 1.00 48.88 87 PRO A CA 1
ATOM 647 C C . PRO A 1 87 ? -9.769 -19.841 21.167 1.00 48.88 87 PRO A C 1
ATOM 649 O O . PRO A 1 87 ? -10.544 -20.769 21.383 1.00 48.88 87 PRO A O 1
ATOM 652 N N . GLY A 1 88 ? -8.460 -20.042 21.011 1.00 48.84 88 GLY A N 1
ATOM 653 C CA . GLY A 1 88 ? -7.974 -21.416 20.888 1.00 48.84 88 GLY A CA 1
ATOM 654 C C . GLY A 1 88 ? -6.471 -21.636 20.941 1.00 48.84 88 GLY A C 1
ATOM 655 O O . GLY A 1 88 ? -5.964 -22.438 20.172 1.00 48.84 88 GLY A O 1
ATOM 656 N N . SER A 1 89 ? -5.751 -20.996 21.863 1.00 42.22 89 SER A N 1
ATOM 657 C CA . SER A 1 89 ? -4.531 -21.620 22.400 1.00 42.22 89 SER A CA 1
ATOM 658 C C . SER A 1 89 ? -4.341 -21.232 23.862 1.00 42.22 89 SER A C 1
ATOM 660 O O . SER A 1 89 ? -3.514 -20.405 24.234 1.00 42.22 89 SER A O 1
ATOM 662 N N . ALA A 1 90 ? -5.217 -21.797 24.690 1.00 40.78 90 ALA A N 1
ATOM 663 C CA . ALA A 1 90 ? -5.000 -21.964 26.114 1.00 40.78 90 ALA A CA 1
ATOM 664 C C . ALA A 1 90 ? -4.981 -23.470 26.387 1.00 40.78 90 ALA A C 1
ATOM 666 O O . ALA A 1 90 ? -6.042 -24.069 26.563 1.00 40.78 90 ALA A O 1
ATOM 667 N N . ARG A 1 91 ? -3.788 -24.068 26.369 1.00 43.47 91 ARG A N 1
ATOM 668 C CA . ARG A 1 91 ? -3.294 -25.041 27.358 1.00 43.47 91 ARG A CA 1
ATOM 669 C C . ARG A 1 91 ? -1.926 -25.573 26.967 1.00 43.47 91 ARG A C 1
ATOM 671 O O . ARG A 1 91 ? -1.758 -25.939 25.788 1.00 43.47 91 ARG A O 1
#

pLDDT: mean 79.25, std 16.87, range [40.78, 95.44]